Protein AF-A0A7C2C5J9-F1 (afdb_monomer_lite)

Sequence (73 aa):
YALRVEVAAYLEAARGVRDHQFSFWDAQIWATARLNQIPVIFSEDFSAGQVVEGVRFVNPFAEDFRVGRWLGP

Structure (mmCIF, N/CA/C/O backbone):
data_AF-A0A7C2C5J9-F1
#
_entry.id   AF-A0A7C2C5J9-F1
#
loop_
_atom_site.group_PDB
_atom_site.id
_atom_site.type_symbol
_atom_site.label_atom_id
_atom_site.label_alt_id
_atom_site.label_comp_id
_atom_site.label_asym_id
_atom_site.label_entity_id
_atom_site.label_seq_id
_atom_site.pdbx_PDB_ins_code
_atom_site.Cartn_x
_atom_site.Cartn_y
_atom_site.Cartn_z
_atom_site.occupancy
_atom_site.B_iso_or_equiv
_atom_site.auth_seq_id
_atom_site.auth_comp_id
_atom_site.auth_asym_id
_atom_site.auth_atom_id
_atom_site.pdbx_PDB_model_num
ATOM 1 N N . TYR A 1 1 ? 17.978 -16.621 1.098 1.00 59.69 1 TYR A N 1
ATOM 2 C CA . TYR A 1 1 ? 16.530 -16.344 1.035 1.00 59.69 1 TYR A CA 1
ATOM 3 C C . TYR A 1 1 ? 16.230 -14.854 1.205 1.00 59.69 1 TYR A C 1
ATOM 5 O O . TYR A 1 1 ? 15.672 -14.301 0.271 1.00 59.69 1 TYR A O 1
ATOM 13 N N . ALA A 1 2 ? 16.690 -14.176 2.268 1.00 64.25 2 ALA A N 1
ATOM 14 C CA . ALA A 1 2 ? 16.471 -12.730 2.479 1.00 64.25 2 ALA A CA 1
ATOM 15 C C . ALA A 1 2 ? 16.927 -11.816 1.315 1.00 64.25 2 ALA A C 1
ATOM 17 O O . ALA A 1 2 ? 16.126 -11.040 0.809 1.00 64.25 2 ALA A O 1
ATOM 18 N N . LEU A 1 3 ? 18.144 -12.010 0.783 1.00 66.06 3 LEU A N 1
ATOM 19 C CA . LEU A 1 3 ? 18.664 -11.224 -0.356 1.00 66.06 3 LEU A CA 1
ATOM 20 C C . LEU A 1 3 ? 17.782 -11.278 -1.619 1.00 66.06 3 LEU A C 1
ATOM 22 O O . LEU A 1 3 ? 17.788 -10.349 -2.417 1.00 66.06 3 LEU A O 1
ATOM 26 N N . ARG A 1 4 ? 17.019 -12.362 -1.831 1.00 69.19 4 ARG A N 1
ATOM 27 C CA . ARG A 1 4 ? 16.102 -12.462 -2.982 1.00 69.19 4 ARG A CA 1
ATOM 28 C C . ARG A 1 4 ? 14.805 -11.683 -2.754 1.00 69.19 4 ARG A C 1
ATOM 30 O O . ARG A 1 4 ? 14.238 -11.183 -3.717 1.00 69.19 4 ARG A O 1
ATOM 37 N N . VAL A 1 5 ? 14.359 -11.581 -1.502 1.00 72.44 5 VAL A N 1
ATOM 38 C CA . VAL A 1 5 ? 13.151 -10.840 -1.115 1.00 72.44 5 VAL A CA 1
ATOM 39 C C . VAL A 1 5 ? 13.403 -9.333 -1.201 1.00 72.44 5 VAL A C 1
ATOM 41 O O . VAL A 1 5 ? 12.583 -8.616 -1.764 1.00 72.44 5 VAL A O 1
ATOM 44 N N . GLU A 1 6 ? 14.568 -8.863 -0.743 1.00 81.56 6 GLU A N 1
ATOM 45 C CA . GLU A 1 6 ? 14.947 -7.443 -0.831 1.00 81.56 6 GLU A CA 1
ATOM 46 C C . GLU A 1 6 ? 15.074 -6.960 -2.279 1.00 81.56 6 GLU A C 1
ATOM 48 O O . GLU A 1 6 ? 14.537 -5.910 -2.630 1.00 81.56 6 GLU A O 1
ATOM 53 N N . VAL A 1 7 ? 15.720 -7.745 -3.151 1.00 89.50 7 VAL A N 1
ATOM 54 C CA . VAL A 1 7 ? 15.838 -7.394 -4.576 1.00 89.50 7 VAL A CA 1
ATOM 55 C C . VAL A 1 7 ? 14.466 -7.359 -5.250 1.00 89.50 7 VAL A C 1
ATOM 57 O O . VAL A 1 7 ? 14.197 -6.443 -6.026 1.00 89.50 7 VAL A O 1
ATOM 60 N N . ALA A 1 8 ? 13.580 -8.312 -4.937 1.00 91.25 8 ALA A N 1
ATOM 61 C CA . ALA A 1 8 ? 12.219 -8.308 -5.465 1.00 91.25 8 ALA A CA 1
ATOM 62 C C . ALA A 1 8 ? 11.460 -7.043 -5.042 1.00 91.25 8 ALA A C 1
ATOM 64 O O . ALA A 1 8 ? 10.897 -6.373 -5.900 1.00 91.25 8 ALA A O 1
ATOM 65 N N . ALA A 1 9 ? 11.513 -6.663 -3.761 1.00 92.56 9 ALA A N 1
ATOM 66 C CA . ALA A 1 9 ? 10.866 -5.449 -3.266 1.00 92.56 9 ALA A CA 1
ATOM 67 C C . ALA A 1 9 ? 11.416 -4.173 -3.923 1.00 92.56 9 ALA A C 1
ATOM 69 O O . ALA A 1 9 ? 10.650 -3.269 -4.246 1.00 92.56 9 ALA A O 1
ATOM 70 N N . TYR A 1 10 ? 12.725 -4.105 -4.180 1.00 96.75 10 TYR A N 1
ATOM 71 C CA . TYR A 1 10 ? 13.341 -2.948 -4.830 1.00 96.75 10 TYR A CA 1
ATOM 72 C C . TYR A 1 10 ? 12.919 -2.804 -6.301 1.00 96.75 10 TYR A C 1
ATOM 74 O O . TYR A 1 10 ? 12.569 -1.711 -6.747 1.00 96.75 10 TYR A O 1
ATOM 82 N N . LEU A 1 11 ? 12.914 -3.908 -7.058 1.00 97.44 11 LEU A N 1
ATOM 83 C CA . LEU A 1 11 ? 12.451 -3.914 -8.452 1.00 97.44 11 LEU A CA 1
ATOM 84 C C . LEU A 1 11 ? 10.952 -3.618 -8.551 1.00 97.44 11 LEU A C 1
ATOM 86 O O . LEU A 1 11 ? 10.510 -2.903 -9.450 1.00 97.44 11 LEU A O 1
ATOM 90 N N . GLU A 1 12 ? 10.181 -4.133 -7.600 1.00 97.69 12 GLU A N 1
ATOM 91 C CA . GLU A 1 12 ? 8.754 -3.875 -7.485 1.00 97.69 12 GLU A CA 1
ATOM 92 C C . GLU A 1 12 ? 8.478 -2.396 -7.190 1.00 97.69 12 GLU A C 1
ATOM 94 O O . GLU A 1 12 ? 7.640 -1.784 -7.848 1.00 97.69 12 GLU A O 1
ATOM 99 N N . ALA A 1 13 ? 9.243 -1.787 -6.281 1.00 97.69 13 ALA A N 1
ATOM 100 C CA . ALA A 1 13 ? 9.161 -0.359 -5.991 1.00 97.69 13 ALA A CA 1
ATOM 101 C C . ALA A 1 13 ? 9.518 0.489 -7.220 1.00 97.69 13 ALA A C 1
ATOM 103 O O . ALA A 1 13 ? 8.797 1.427 -7.552 1.00 97.69 13 ALA A O 1
ATOM 104 N N . ALA A 1 14 ? 10.570 0.128 -7.961 1.00 98.19 14 ALA A N 1
ATOM 105 C CA . ALA A 1 14 ? 10.913 0.806 -9.210 1.00 98.19 14 ALA A CA 1
ATOM 106 C C . ALA A 1 14 ? 9.775 0.727 -10.247 1.00 98.19 14 ALA A C 1
ATOM 108 O O . ALA A 1 14 ? 9.505 1.715 -10.935 1.00 98.19 14 ALA A O 1
ATOM 109 N N . ARG A 1 15 ? 9.055 -0.407 -10.324 1.00 97.88 15 ARG A N 1
ATOM 110 C CA . ARG A 1 15 ? 7.827 -0.498 -11.130 1.00 97.88 15 ARG A CA 1
ATOM 111 C C . ARG A 1 15 ? 6.745 0.440 -10.598 1.00 97.88 15 ARG A C 1
ATOM 113 O O . ARG A 1 15 ? 6.128 1.137 -11.392 1.00 97.88 15 ARG A O 1
ATOM 120 N N . GLY A 1 16 ? 6.541 0.487 -9.283 1.00 96.81 16 GLY A N 1
ATOM 121 C CA . GLY A 1 16 ? 5.573 1.380 -8.642 1.00 96.81 16 GLY A CA 1
ATOM 122 C C . GLY A 1 16 ? 5.802 2.855 -8.975 1.00 96.81 16 GLY A C 1
ATOM 123 O O . GLY A 1 16 ? 4.859 3.557 -9.330 1.00 96.81 16 GLY A O 1
ATOM 124 N N . VAL A 1 17 ? 7.058 3.307 -8.957 1.00 96.88 17 VAL A N 1
ATOM 125 C CA . VAL A 1 17 ? 7.424 4.669 -9.380 1.00 96.88 17 VAL A CA 1
ATOM 126 C C . VAL A 1 17 ? 7.065 4.908 -10.848 1.00 96.88 17 VAL A C 1
ATOM 128 O O . VAL A 1 17 ? 6.464 5.925 -11.184 1.00 96.88 17 VAL A O 1
ATOM 131 N N . ARG A 1 18 ? 7.423 3.972 -11.735 1.00 97.75 18 ARG A N 1
ATOM 132 C CA . ARG A 1 18 ? 7.230 4.124 -13.184 1.00 97.75 18 ARG A CA 1
ATOM 133 C C . ARG A 1 18 ? 5.757 4.070 -13.598 1.00 97.75 18 ARG A C 1
ATOM 135 O O . ARG A 1 18 ? 5.327 4.894 -14.398 1.00 97.75 18 ARG A O 1
ATOM 142 N N . ASP A 1 19 ? 5.017 3.096 -13.076 1.00 97.44 19 ASP A N 1
ATOM 143 C CA . ASP A 1 19 ? 3.692 2.723 -13.585 1.00 97.44 19 ASP A CA 1
ATOM 144 C C . ASP A 1 19 ? 2.556 3.367 -12.771 1.00 97.44 19 ASP A C 1
ATOM 146 O O . ASP A 1 19 ? 1.476 3.588 -13.312 1.00 97.44 19 ASP A O 1
ATOM 150 N N . HIS A 1 20 ? 2.807 3.719 -11.501 1.00 93.19 20 HIS A N 1
ATOM 151 C CA . HIS A 1 20 ? 1.806 4.288 -10.579 1.00 93.19 20 HIS A CA 1
ATOM 152 C C . HIS A 1 20 ? 2.188 5.662 -10.017 1.00 93.19 20 HIS A C 1
ATOM 154 O O . HIS A 1 20 ? 1.474 6.193 -9.171 1.00 93.19 20 HIS A O 1
ATOM 160 N N . GLN A 1 21 ? 3.297 6.245 -10.489 1.00 92.19 21 GLN A N 1
ATOM 161 C CA . GLN A 1 21 ? 3.780 7.583 -10.115 1.00 92.19 21 GLN A CA 1
ATOM 162 C C . GLN A 1 21 ? 4.009 7.787 -8.610 1.00 92.19 21 GLN A C 1
ATOM 164 O O . GLN A 1 21 ? 3.967 8.912 -8.112 1.00 92.19 21 GLN A O 1
ATOM 169 N N . PHE A 1 22 ? 4.278 6.710 -7.873 1.00 93.06 22 PHE A N 1
ATOM 170 C CA . PHE A 1 22 ? 4.648 6.813 -6.466 1.00 93.06 22 PHE A CA 1
ATOM 171 C C . PHE A 1 22 ? 5.999 7.512 -6.288 1.00 93.06 22 PHE A C 1
ATOM 173 O O . PHE A 1 22 ? 6.896 7.390 -7.128 1.00 93.06 22 PHE A O 1
ATOM 180 N N . SER A 1 23 ? 6.186 8.176 -5.143 1.00 93.25 23 SER A N 1
ATOM 181 C CA . SER A 1 23 ? 7.539 8.452 -4.663 1.00 93.25 23 SER A CA 1
ATOM 182 C C . SER A 1 23 ? 8.254 7.120 -4.397 1.00 93.25 23 SER A C 1
ATOM 184 O O . SER A 1 23 ? 7.614 6.098 -4.142 1.00 93.25 23 SER A O 1
ATOM 186 N N . PHE A 1 24 ? 9.586 7.089 -4.470 1.00 93.44 24 PHE A N 1
ATOM 187 C CA . PHE A 1 24 ? 10.308 5.822 -4.312 1.00 93.44 24 PHE A CA 1
ATOM 188 C C . PHE A 1 24 ? 10.052 5.157 -2.948 1.00 93.44 24 PHE A C 1
ATOM 190 O O . PHE A 1 24 ? 9.879 3.941 -2.881 1.00 93.44 24 PHE A O 1
ATOM 197 N N . TRP A 1 25 ? 9.978 5.947 -1.875 1.00 92.88 25 TRP A N 1
ATOM 198 C CA . TRP A 1 25 ? 9.730 5.433 -0.526 1.00 92.88 25 TRP A CA 1
ATOM 199 C C . TRP A 1 25 ? 8.309 4.884 -0.373 1.00 92.88 25 TRP A C 1
ATOM 201 O O . TRP A 1 25 ? 8.135 3.778 0.137 1.00 92.88 25 TRP A O 1
ATOM 211 N N . ASP A 1 26 ? 7.313 5.576 -0.924 1.00 93.19 26 ASP A N 1
ATOM 212 C CA . ASP A 1 26 ? 5.932 5.085 -0.976 1.00 93.19 26 ASP A CA 1
ATOM 213 C C . ASP A 1 26 ? 5.829 3.788 -1.787 1.00 93.19 26 ASP A C 1
ATOM 215 O O . ASP A 1 26 ? 5.181 2.817 -1.382 1.00 93.19 26 ASP A O 1
ATOM 219 N N . ALA A 1 27 ? 6.542 3.727 -2.914 1.00 95.75 27 ALA A N 1
ATOM 220 C CA . ALA A 1 27 ? 6.586 2.545 -3.756 1.00 95.75 27 ALA A CA 1
ATOM 221 C C . ALA A 1 27 ? 7.182 1.332 -3.027 1.00 95.75 27 ALA A C 1
ATOM 223 O O . ALA A 1 27 ? 6.726 0.216 -3.261 1.00 95.75 27 ALA A O 1
ATOM 224 N N . GLN A 1 28 ? 8.157 1.520 -2.128 1.00 95.81 28 GLN A N 1
ATOM 225 C CA . GLN A 1 28 ? 8.706 0.431 -1.311 1.00 95.81 28 GLN A CA 1
ATOM 226 C C . GLN A 1 28 ? 7.691 -0.124 -0.305 1.00 95.81 28 GLN A C 1
ATOM 228 O O . GLN A 1 28 ? 7.616 -1.345 -0.125 1.00 95.81 28 GLN A O 1
ATOM 233 N N . ILE A 1 29 ? 6.877 0.736 0.315 1.00 95.44 29 ILE A N 1
ATOM 234 C CA . ILE A 1 29 ? 5.803 0.309 1.224 1.00 95.44 29 ILE A CA 1
ATOM 235 C C . ILE A 1 29 ? 4.752 -0.492 0.443 1.00 95.44 29 ILE A C 1
ATOM 237 O O . ILE A 1 29 ? 4.418 -1.619 0.819 1.00 95.44 29 ILE A O 1
ATOM 241 N N . TRP A 1 30 ? 4.288 0.043 -0.691 1.00 96.38 30 TRP A N 1
ATOM 242 C CA . TRP A 1 30 ? 3.334 -0.640 -1.568 1.00 96.38 30 TRP A CA 1
ATOM 243 C C . TRP A 1 30 ? 3.869 -1.976 -2.102 1.00 96.38 30 TRP A C 1
ATOM 245 O O . TRP A 1 30 ? 3.169 -2.987 -2.043 1.00 96.38 30 TRP A O 1
ATOM 255 N N . ALA A 1 31 ? 5.117 -2.006 -2.573 1.00 97.19 31 ALA A N 1
ATOM 256 C CA . ALA A 1 31 ? 5.773 -3.211 -3.071 1.00 97.19 31 ALA A CA 1
ATOM 257 C C . ALA A 1 31 ? 5.834 -4.304 -2.003 1.00 97.19 31 ALA A C 1
ATOM 259 O O . ALA A 1 31 ? 5.513 -5.463 -2.270 1.00 97.19 31 ALA A O 1
ATOM 260 N N . THR A 1 32 ? 6.204 -3.928 -0.778 1.00 95.94 32 THR A N 1
ATOM 261 C CA . THR A 1 32 ? 6.267 -4.853 0.355 1.00 95.94 32 THR A CA 1
ATOM 262 C C . THR A 1 32 ? 4.889 -5.434 0.653 1.00 95.94 32 THR A C 1
ATOM 264 O O . THR A 1 32 ? 4.759 -6.653 0.776 1.00 95.94 32 THR A O 1
ATOM 267 N N . ALA A 1 33 ? 3.850 -4.595 0.712 1.00 96.62 33 ALA A N 1
ATOM 268 C CA . ALA A 1 33 ? 2.483 -5.056 0.931 1.00 96.62 33 ALA A CA 1
ATOM 269 C C . ALA A 1 33 ? 2.017 -6.006 -0.182 1.00 96.62 33 ALA A C 1
ATOM 271 O O . ALA A 1 33 ? 1.555 -7.111 0.099 1.00 96.62 33 ALA A O 1
ATOM 272 N N . ARG A 1 34 ? 2.217 -5.627 -1.448 1.00 96.50 34 ARG A N 1
ATOM 273 C CA . ARG A 1 34 ? 1.813 -6.414 -2.616 1.00 96.50 34 ARG A CA 1
ATOM 274 C C . ARG A 1 34 ? 2.495 -7.781 -2.669 1.00 96.50 34 ARG A C 1
ATOM 276 O O . ARG A 1 34 ? 1.812 -8.790 -2.832 1.00 96.50 34 ARG A O 1
ATOM 283 N N . LEU A 1 35 ? 3.820 -7.829 -2.521 1.00 96.19 35 LEU A N 1
ATOM 284 C CA . LEU A 1 35 ? 4.589 -9.079 -2.587 1.00 96.19 35 LEU A CA 1
ATOM 285 C C . LEU A 1 35 ? 4.245 -10.044 -1.444 1.00 96.19 35 LEU A C 1
ATOM 287 O O . LEU A 1 35 ? 4.403 -11.251 -1.602 1.00 96.19 35 LEU A O 1
ATOM 291 N N . ASN A 1 36 ? 3.747 -9.520 -0.321 1.00 95.25 36 ASN A N 1
ATOM 292 C CA . ASN A 1 36 ? 3.319 -10.303 0.839 1.00 95.25 36 ASN A CA 1
ATOM 293 C C . ASN A 1 36 ? 1.792 -10.440 0.947 1.00 95.25 36 ASN A C 1
ATOM 295 O O . ASN A 1 36 ? 1.291 -10.879 1.978 1.00 95.25 36 ASN A O 1
ATOM 299 N N . GLN A 1 37 ? 1.047 -10.077 -0.104 1.00 95.81 37 GLN A N 1
ATOM 300 C CA . GLN A 1 37 ? -0.415 -10.195 -0.166 1.00 95.81 37 GLN A CA 1
ATOM 301 C C . GLN A 1 37 ? -1.157 -9.459 0.964 1.00 95.81 37 GLN A C 1
ATOM 303 O O . GLN A 1 37 ? -2.243 -9.866 1.372 1.00 95.81 37 GLN A O 1
ATOM 308 N N . ILE A 1 38 ? -0.589 -8.361 1.462 1.00 96.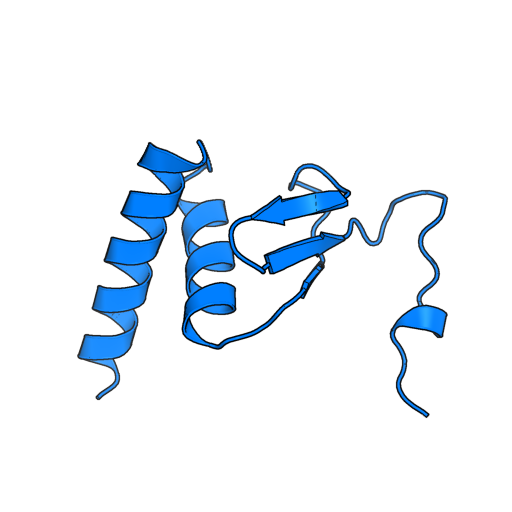94 38 ILE A N 1
ATOM 309 C CA . ILE A 1 38 ? -1.222 -7.488 2.448 1.00 96.94 38 ILE A CA 1
ATOM 310 C C . ILE A 1 38 ? -2.163 -6.539 1.689 1.00 96.94 38 ILE A C 1
ATOM 312 O O . ILE A 1 38 ? -1.690 -5.705 0.915 1.00 96.94 38 ILE A O 1
ATOM 316 N N . PRO A 1 39 ? -3.492 -6.638 1.873 1.00 95.75 39 PRO A N 1
ATOM 317 C CA . PRO A 1 39 ? -4.448 -5.935 1.017 1.00 95.75 39 PRO A CA 1
ATOM 318 C C . PRO A 1 39 ? -4.682 -4.475 1.421 1.00 95.75 39 PRO A C 1
ATOM 320 O O . PRO A 1 39 ? -5.371 -3.752 0.703 1.00 95.75 39 PRO A O 1
ATOM 323 N N . VAL A 1 40 ? -4.175 -4.035 2.577 1.00 95.69 40 VA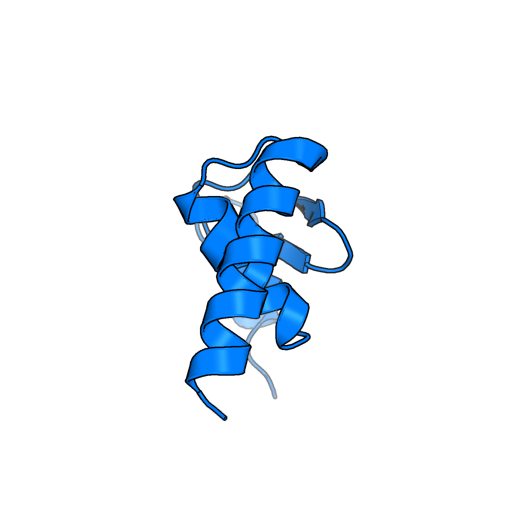L A N 1
ATOM 324 C CA . VAL A 1 40 ? -4.458 -2.709 3.142 1.00 95.69 40 VAL A CA 1
ATOM 325 C C . VAL A 1 40 ? -3.195 -2.086 3.724 1.00 95.69 40 VAL A C 1
ATOM 327 O O . VAL A 1 40 ? -2.484 -2.729 4.492 1.00 95.69 40 VAL A O 1
ATOM 330 N N . ILE A 1 41 ? -2.961 -0.818 3.391 1.00 95.62 41 ILE A N 1
ATOM 331 C CA . ILE A 1 41 ? -1.980 0.059 4.035 1.00 95.62 41 ILE A CA 1
ATOM 332 C C . ILE A 1 41 ? -2.746 1.214 4.683 1.00 95.62 41 ILE A C 1
ATOM 334 O O . ILE A 1 41 ? -3.539 1.884 4.015 1.00 95.62 41 ILE A O 1
ATOM 338 N N . PHE A 1 42 ? -2.490 1.467 5.968 1.00 94.94 42 PHE A N 1
ATOM 339 C CA . PHE A 1 42 ? -2.914 2.710 6.610 1.00 94.94 42 PHE A CA 1
ATOM 340 C C . PHE A 1 42 ? -1.851 3.781 6.398 1.00 94.94 42 PHE A C 1
ATOM 342 O O . PHE A 1 42 ? -0.699 3.570 6.769 1.00 94.94 42 PHE A O 1
ATOM 349 N N . SER A 1 43 ? -2.226 4.906 5.796 1.00 92.06 43 SER A N 1
ATOM 350 C CA . SER A 1 43 ? -1.330 6.049 5.607 1.00 92.06 43 SER A CA 1
ATOM 351 C C . SER A 1 43 ? -2.120 7.308 5.263 1.00 92.06 43 SER A C 1
ATOM 353 O O . SER A 1 43 ? -3.085 7.232 4.497 1.00 92.06 43 SER A O 1
ATOM 355 N N . GLU A 1 44 ? -1.717 8.454 5.817 1.00 89.75 44 GLU A N 1
ATOM 356 C CA . GLU A 1 44 ? -2.286 9.755 5.460 1.00 89.75 44 GLU A CA 1
ATOM 357 C C . GLU A 1 44 ? -1.795 10.332 4.133 1.00 89.75 44 GLU A C 1
ATOM 359 O O . GLU A 1 44 ? -2.524 11.102 3.509 1.00 89.75 44 GLU A O 1
ATOM 364 N N . ASP A 1 45 ? -0.593 9.942 3.707 1.00 82.50 45 ASP A N 1
ATOM 365 C CA . ASP A 1 45 ? 0.120 10.575 2.594 1.00 82.50 45 ASP A CA 1
ATOM 366 C C . ASP A 1 45 ? -0.244 9.966 1.236 1.00 82.50 45 ASP A C 1
ATOM 368 O O . ASP A 1 45 ? -0.104 10.602 0.189 1.00 82.50 45 ASP A O 1
ATOM 372 N N . PHE A 1 46 ? -0.764 8.737 1.232 1.00 81.94 46 PHE A N 1
ATOM 373 C CA . PHE A 1 46 ? -1.322 8.152 0.020 1.00 81.94 46 PHE A CA 1
ATOM 374 C C . PHE A 1 46 ? -2.684 8.765 -0.295 1.00 81.94 46 PHE A C 1
ATOM 376 O O . PHE A 1 46 ? -3.469 9.104 0.592 1.00 81.94 46 PHE A O 1
ATOM 383 N N . SER A 1 47 ? -3.013 8.822 -1.586 1.00 75.75 47 SER A N 1
ATOM 384 C CA . SER A 1 47 ? -4.351 9.214 -2.034 1.00 75.75 47 SER A CA 1
ATOM 385 C C . SER A 1 47 ? -5.400 8.269 -1.4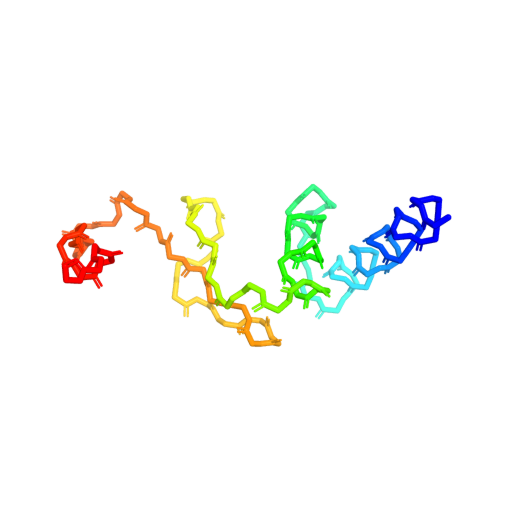35 1.00 75.75 47 SER A C 1
ATOM 387 O O . SER A 1 47 ? -5.534 7.110 -1.840 1.00 75.75 47 SER A O 1
ATOM 389 N N . ALA A 1 48 ? -6.122 8.762 -0.426 1.00 67.06 48 ALA A N 1
ATOM 390 C CA . ALA A 1 48 ? -7.070 7.975 0.350 1.00 67.06 48 ALA A CA 1
ATOM 391 C C . ALA A 1 48 ? -8.143 7.350 -0.555 1.00 67.06 48 ALA A C 1
ATOM 393 O O . ALA A 1 48 ? -8.718 8.011 -1.418 1.00 67.06 48 ALA A O 1
ATOM 394 N N . GLY A 1 49 ? -8.418 6.057 -0.359 1.00 69.56 49 GLY A N 1
ATOM 395 C CA . GLY A 1 49 ? -9.411 5.320 -1.143 1.00 69.56 49 GLY A CA 1
ATOM 396 C C . GLY A 1 49 ? -8.899 4.758 -2.473 1.00 69.56 49 GLY A C 1
ATOM 397 O O . GLY A 1 49 ? -9.602 3.947 -3.084 1.00 69.56 49 GLY A O 1
ATOM 398 N N . GLN A 1 50 ? -7.677 5.101 -2.896 1.00 86.88 50 GLN A N 1
ATOM 399 C CA . GLN A 1 50 ? -7.040 4.487 -4.057 1.00 86.88 50 GLN A CA 1
ATOM 400 C C . GLN A 1 50 ? -6.765 2.997 -3.800 1.00 86.88 50 GLN A C 1
ATOM 402 O O . GLN A 1 50 ? -6.397 2.576 -2.698 1.00 86.88 50 GLN A O 1
ATOM 407 N N . VAL A 1 51 ? -6.948 2.187 -4.843 1.00 94.62 51 VAL A N 1
ATOM 408 C CA . VAL A 1 51 ? -6.553 0.777 -4.866 1.00 94.62 51 VAL A CA 1
ATOM 409 C C . VAL A 1 51 ? -5.559 0.596 -6.000 1.00 94.62 51 VAL A C 1
ATOM 411 O O . VAL A 1 51 ? -5.899 0.840 -7.156 1.00 94.62 51 VAL A O 1
ATOM 414 N N . VAL A 1 52 ? -4.345 0.156 -5.678 1.00 95.50 52 VAL A N 1
ATOM 415 C CA . VAL A 1 52 ? -3.304 -0.124 -6.671 1.00 95.50 52 VAL A CA 1
ATOM 416 C C . VAL A 1 52 ? -2.961 -1.596 -6.630 1.00 95.50 52 VAL A C 1
ATOM 418 O O . VAL A 1 52 ? -2.389 -2.100 -5.666 1.00 95.50 52 VAL A O 1
ATOM 421 N N . GLU A 1 53 ? -3.352 -2.278 -7.703 1.00 96.25 53 GLU A N 1
ATOM 422 C CA . GLU A 1 53 ? -3.078 -3.692 -7.943 1.00 96.25 53 GLU A CA 1
ATOM 423 C C . GLU A 1 53 ? -3.389 -4.602 -6.732 1.00 96.25 53 GLU A C 1
ATOM 425 O O . GLU A 1 53 ? -2.613 -5.494 -6.390 1.00 96.25 53 GLU A O 1
ATOM 430 N N . GLY A 1 54 ? -4.535 -4.360 -6.082 1.00 95.94 54 GLY A N 1
ATOM 431 C CA . GLY A 1 54 ? -5.040 -5.142 -4.946 1.00 95.94 54 GLY A CA 1
ATOM 432 C C . GLY A 1 54 ? -4.710 -4.582 -3.558 1.00 95.94 54 GLY A C 1
ATOM 433 O O . GLY A 1 54 ? -5.269 -5.070 -2.580 1.00 95.94 54 GLY A O 1
ATOM 434 N N . VAL A 1 55 ? -3.874 -3.543 -3.464 1.00 97.00 55 VAL A N 1
ATOM 435 C CA . VAL A 1 55 ? -3.549 -2.866 -2.199 1.00 97.00 55 VAL A CA 1
ATOM 436 C C . VAL A 1 55 ? -4.383 -1.596 -2.065 1.00 97.00 55 VAL A C 1
ATOM 438 O O . VAL A 1 55 ? -4.308 -0.707 -2.913 1.00 97.00 55 VAL A O 1
ATOM 441 N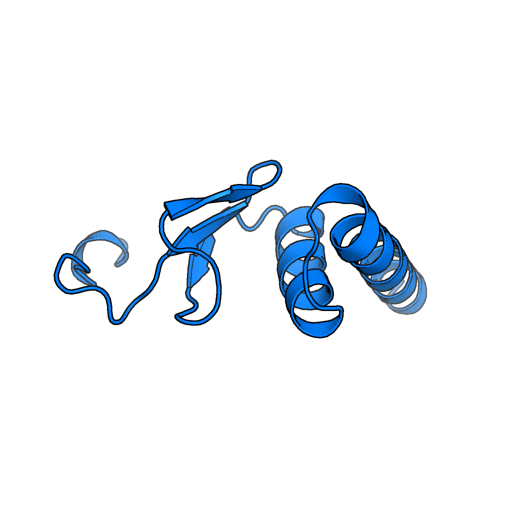 N . ARG A 1 56 ? -5.199 -1.514 -1.013 1.00 95.69 56 ARG A N 1
ATOM 442 C CA . ARG A 1 56 ? -6.031 -0.352 -0.682 1.00 95.69 56 ARG A CA 1
ATOM 443 C C . ARG A 1 56 ? -5.309 0.561 0.301 1.00 95.69 56 ARG A C 1
ATOM 445 O O . ARG A 1 56 ? -4.851 0.100 1.344 1.00 95.69 56 ARG A O 1
ATOM 452 N N . PHE A 1 57 ? -5.320 1.857 0.018 1.00 94.94 57 PHE A N 1
ATOM 453 C CA . PHE A 1 57 ? -4.831 2.880 0.938 1.00 94.94 57 PHE A CA 1
ATOM 454 C C . PHE A 1 57 ? -5.983 3.467 1.749 1.00 94.94 57 PHE A C 1
ATO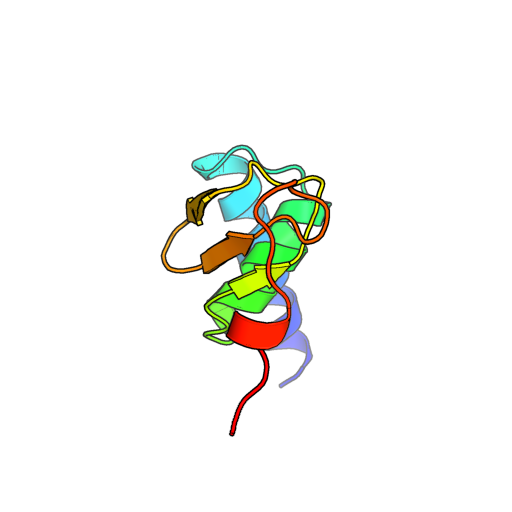M 456 O O . PHE A 1 57 ? -7.006 3.885 1.197 1.00 94.94 57 PHE A O 1
ATOM 463 N N . VAL A 1 58 ? -5.828 3.474 3.070 1.00 94.75 58 VAL A N 1
ATOM 464 C CA . VAL A 1 58 ? -6.828 3.986 4.010 1.00 94.75 58 VAL A CA 1
ATOM 465 C C . VAL A 1 58 ? -6.172 5.045 4.879 1.00 94.75 58 VAL A C 1
ATOM 467 O O . VAL A 1 58 ? -5.226 4.747 5.599 1.00 94.75 58 VAL A O 1
ATOM 470 N N . ASN A 1 59 ? -6.691 6.269 4.844 1.00 94.50 59 ASN A N 1
ATOM 471 C CA . ASN A 1 59 ? -6.208 7.328 5.718 1.00 94.50 59 ASN A CA 1
ATOM 472 C C . ASN A 1 59 ? -6.857 7.182 7.111 1.00 94.50 59 ASN A C 1
ATOM 474 O O . ASN A 1 59 ? -8.078 7.326 7.220 1.00 94.50 59 ASN A O 1
ATOM 478 N N . PRO A 1 60 ? -6.084 6.886 8.176 1.00 94.19 60 PRO A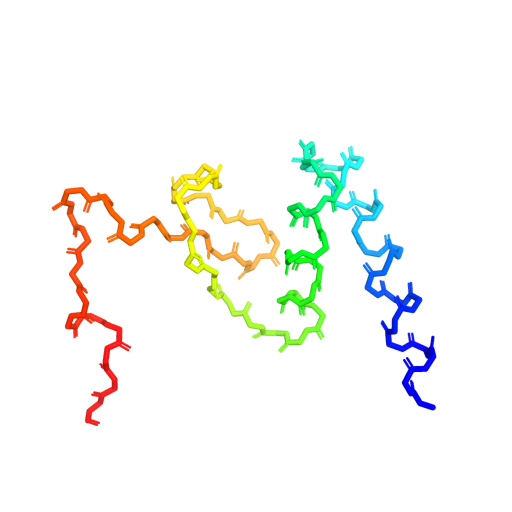 N 1
ATOM 479 C CA . PRO A 1 60 ? -6.621 6.725 9.527 1.00 94.19 60 PRO A CA 1
ATOM 480 C C . PRO A 1 60 ? -7.043 8.050 10.186 1.00 94.19 60 PRO A C 1
ATOM 482 O O . PRO A 1 60 ? -7.706 8.028 11.221 1.00 94.19 60 PRO A O 1
ATOM 485 N N . PHE A 1 61 ? -6.684 9.192 9.594 1.00 93.31 61 PHE A N 1
ATOM 486 C CA . PHE A 1 61 ? -7.060 10.535 10.040 1.00 93.31 61 PHE A CA 1
ATOM 487 C C . PHE A 1 61 ? -8.208 11.149 9.226 1.00 93.31 61 PHE A C 1
ATOM 489 O O . PHE A 1 61 ? -8.595 12.287 9.490 1.00 93.31 61 PHE A O 1
ATOM 496 N N . ALA A 1 62 ? -8.771 10.427 8.250 1.00 92.38 62 ALA A N 1
ATOM 497 C CA . ALA A 1 62 ? -9.968 10.878 7.543 1.00 92.38 62 ALA A CA 1
ATOM 498 C C . ALA A 1 62 ? -11.164 11.003 8.507 1.00 92.38 62 ALA A C 1
ATOM 500 O O . ALA A 1 62 ? -11.326 10.187 9.417 1.00 92.38 62 ALA A O 1
ATOM 501 N N . GLU A 1 63 ? -12.030 11.999 8.293 1.00 93.50 63 GLU A N 1
ATOM 502 C CA . GLU A 1 63 ? -13.179 12.280 9.174 1.00 93.50 63 GLU A CA 1
ATOM 503 C C . GLU A 1 63 ? -14.133 11.083 9.333 1.00 93.50 63 GLU A C 1
ATOM 505 O O . GLU A 1 63 ? -14.764 10.894 10.378 1.00 93.50 63 GLU A O 1
ATOM 510 N N . ASP A 1 64 ? -14.242 10.255 8.296 1.00 91.56 64 ASP A N 1
ATOM 511 C CA . ASP A 1 64 ? -15.103 9.080 8.250 1.00 91.56 64 ASP A CA 1
ATOM 512 C C . ASP A 1 64 ? -14.407 7.787 8.710 1.00 91.56 64 ASP A C 1
ATOM 514 O O . ASP A 1 64 ? -15.039 6.722 8.736 1.00 91.56 64 ASP A O 1
ATOM 518 N N . PHE A 1 65 ? -13.138 7.857 9.125 1.00 93.62 65 PHE A N 1
ATOM 519 C CA . PHE A 1 65 ? -12.403 6.700 9.613 1.00 93.62 65 PHE A CA 1
ATOM 520 C C . PHE A 1 65 ? -13.018 6.155 10.911 1.00 93.62 65 PHE A C 1
ATOM 522 O O . PHE A 1 65 ? -13.288 6.871 11.878 1.00 93.62 65 PHE A O 1
ATOM 529 N N . ARG A 1 66 ? -13.239 4.836 10.951 1.00 93.81 66 ARG A N 1
ATOM 530 C CA . ARG A 1 66 ? -13.792 4.125 12.112 1.00 93.81 66 ARG A CA 1
ATOM 531 C C . ARG A 1 66 ? -12.902 2.938 12.460 1.00 93.81 66 ARG A C 1
ATOM 533 O O . ARG A 1 66 ? -13.012 1.891 11.827 1.00 93.81 66 ARG A O 1
ATOM 540 N N . VAL A 1 67 ? -12.078 3.072 13.503 1.00 92.62 67 VAL A N 1
ATOM 541 C CA . VAL A 1 67 ? -11.176 2.001 13.978 1.00 92.62 67 VAL A CA 1
ATOM 542 C C . VAL A 1 67 ? -11.912 0.687 14.264 1.00 92.62 67 VAL A C 1
ATOM 544 O O . VAL A 1 67 ? -11.419 -0.377 13.912 1.00 92.62 67 VAL A O 1
ATOM 547 N N . GLY A 1 68 ? -13.142 0.750 14.790 1.00 94.00 68 GLY A N 1
ATOM 548 C CA . GLY A 1 68 ? -13.957 -0.436 15.080 1.00 94.00 68 GLY A CA 1
ATOM 549 C C . GLY A 1 68 ? -14.299 -1.302 13.860 1.00 94.00 68 GLY A C 1
ATOM 550 O O . GLY A 1 68 ? -14.660 -2.455 14.039 1.00 94.00 68 GLY A O 1
ATOM 551 N N . ARG A 1 69 ? -14.158 -0.793 12.625 1.00 91.31 69 ARG A N 1
ATOM 552 C CA . ARG A 1 69 ? -14.311 -1.595 11.393 1.00 91.31 69 ARG A CA 1
ATOM 553 C C . ARG A 1 69 ? -13.095 -2.479 11.083 1.00 91.31 69 ARG A C 1
ATOM 555 O O . ARG A 1 69 ? -13.184 -3.326 10.203 1.00 91.31 69 ARG A O 1
ATOM 562 N N . TRP A 1 70 ? -11.973 -2.249 11.762 1.00 91.25 70 TRP A N 1
ATOM 563 C CA . TRP A 1 70 ? -10.675 -2.886 11.509 1.00 91.25 70 TRP A CA 1
ATOM 564 C C . TRP A 1 70 ? -10.205 -3.778 12.654 1.00 91.25 70 TRP A C 1
ATOM 566 O O . TRP A 1 70 ? -9.209 -4.485 12.519 1.00 91.25 70 TRP A O 1
ATOM 576 N N . LEU A 1 71 ? -10.911 -3.740 13.779 1.00 89.69 71 LEU A N 1
ATOM 577 C CA . LEU A 1 71 ? -10.709 -4.681 14.864 1.00 89.69 71 LEU A CA 1
ATOM 578 C C . LEU A 1 71 ? -11.422 -5.983 14.483 1.00 89.69 71 LEU A C 1
ATOM 580 O O . LEU A 1 71 ? -12.571 -5.956 14.038 1.00 89.69 71 LEU A O 1
ATOM 584 N N . GLY A 1 72 ? -10.715 -7.109 14.598 1.00 81.00 72 GLY A N 1
ATOM 585 C CA . GLY A 1 72 ? -11.334 -8.429 14.494 1.00 81.00 72 GLY A CA 1
ATOM 586 C C . GLY A 1 72 ? -12.364 -8.652 15.612 1.00 81.00 72 GLY A C 1
ATOM 587 O O . GLY A 1 72 ? -12.480 -7.807 16.503 1.00 81.00 72 GLY A O 1
ATOM 588 N N . PRO A 1 73 ? -13.124 -9.760 15.562 1.00 71.69 73 PRO A N 1
ATOM 589 C CA . PRO A 1 73 ? -13.954 -10.170 16.693 1.00 71.69 73 PRO A CA 1
ATOM 590 C C . PRO A 1 73 ? -13.145 -10.310 17.990 1.00 71.69 73 PRO A C 1
ATOM 592 O O . PRO A 1 73 ? -11.933 -10.625 17.910 1.00 71.69 73 PRO A O 1
#

Radius of gyration: 13.38 Å; chains: 1; bounding box: 34×29×30 Å

pLDDT: mean 90.64, std 9.23, range [59.69, 98.19]

Foldseek 3Di:
DVVVLVVQLQVQLVCCCVPVVDDSVVSSVVSNCVVVVNQEDEDPPPPAQDGDPRHHYHDCPDPPHDVVVVDDD

Secondary structure (DSSP, 8-state):
-HHHHHHHHHHHHHHHHHHH---HHHHHHHHHHHHTT--EEE-SSS-TT-EETTEEEE-TTSTT--GGGTS--